Protein AF-A0AA43PIB0-F1 (afdb_monomer_lite)

Sequence (78 aa):
MNFDNINSRLQEIWNTTPANFWLVLIVLVIALLIFFLPVKIASSRGLSGGQIFGVFLATIFGFWFLGLILALVLPRSV

pLDDT: mean 88.04, std 6.73, range [55.44, 94.69]

Secondary structure (DSSP, 8-state):
--HHHHHHHHHHHHHHS-HHHHHHHHHHHHHHHHHHHHHHHHHHTT--HHHHHHHHHHHHHHHHHHHHHHHHHS----

Foldseek 3Di:
DDPVVVVVVVVVCVVPPDPVVVVVVVVVVVVVCVLCVQLVVCVVVVHDPVVSVVSNVVSVVVVVVVVVVCVVPDDDPD

Structure (mmCIF, N/CA/C/O backbone):
data_AF-A0AA43PIB0-F1
#
_entry.id   AF-A0AA43PIB0-F1
#
loop_
_atom_site.group_PDB
_atom_site.id
_atom_site.type_symbol
_atom_site.label_atom_id
_atom_site.label_alt_id
_atom_site.label_comp_id
_atom_site.label_asym_id
_atom_site.label_entity_id
_atom_site.label_seq_id
_atom_site.pdbx_P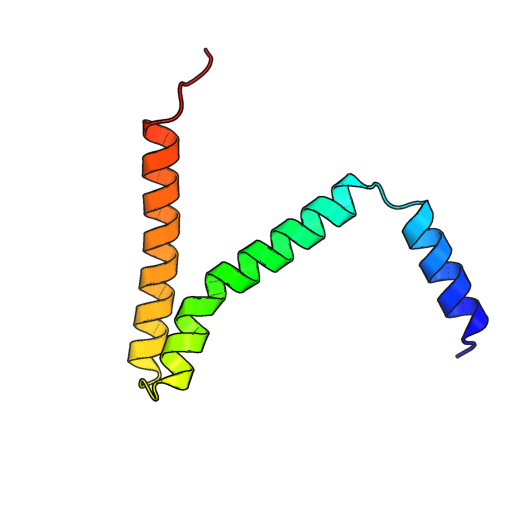DB_ins_code
_atom_site.Cartn_x
_atom_site.Cartn_y
_atom_site.Cartn_z
_atom_site.occupancy
_atom_site.B_iso_or_equiv
_atom_site.auth_seq_id
_atom_site.auth_comp_id
_atom_site.auth_asym_id
_atom_site.auth_atom_id
_atom_site.pdbx_PDB_model_num
ATOM 1 N N . MET A 1 1 ? 20.280 6.311 27.5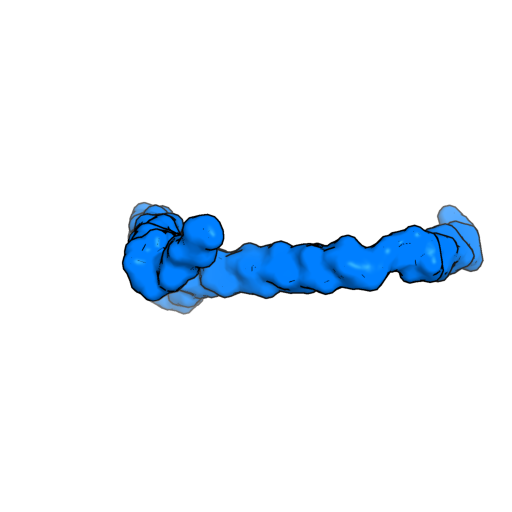72 1.00 58.72 1 MET A N 1
ATOM 2 C CA . MET A 1 1 ? 18.800 6.318 27.539 1.00 58.72 1 MET A CA 1
ATOM 3 C C . MET A 1 1 ? 18.342 5.036 28.217 1.00 58.72 1 MET A C 1
ATOM 5 O O . MET A 1 1 ? 18.832 3.985 27.832 1.00 58.72 1 MET A O 1
ATOM 9 N N . ASN A 1 2 ? 17.559 5.122 29.294 1.00 80.69 2 ASN A N 1
ATOM 10 C CA . ASN A 1 2 ? 17.241 3.962 30.134 1.00 80.69 2 ASN A CA 1
ATOM 11 C C . ASN A 1 2 ? 16.208 3.059 29.434 1.00 80.69 2 ASN A C 1
ATOM 13 O O . ASN A 1 2 ? 15.113 3.530 29.124 1.00 80.69 2 ASN A O 1
ATOM 17 N N . PHE A 1 3 ? 16.556 1.799 29.163 1.00 77.00 3 PHE A N 1
ATOM 18 C CA . PHE A 1 3 ? 15.697 0.851 28.441 1.00 77.00 3 PHE A CA 1
ATOM 19 C C . PHE A 1 3 ? 14.392 0.562 29.192 1.00 77.00 3 PHE A C 1
ATOM 21 O O . PHE A 1 3 ? 13.341 0.462 28.559 1.00 77.00 3 PHE A O 1
ATOM 28 N N . ASP A 1 4 ? 14.425 0.559 30.526 1.00 76.62 4 ASP A N 1
ATOM 29 C CA . ASP A 1 4 ? 13.235 0.347 31.360 1.00 76.62 4 ASP A CA 1
ATOM 30 C C . ASP A 1 4 ? 12.181 1.443 31.159 1.00 76.62 4 ASP A C 1
ATOM 32 O O . ASP A 1 4 ? 10.983 1.174 31.116 1.00 76.62 4 ASP A O 1
ATOM 36 N N . ASN A 1 5 ? 12.632 2.684 30.950 1.00 84.56 5 ASN A N 1
ATOM 37 C CA . ASN A 1 5 ? 11.763 3.837 30.709 1.00 84.56 5 ASN A CA 1
ATOM 38 C C . ASN A 1 5 ? 11.182 3.862 29.284 1.00 84.56 5 ASN A C 1
ATOM 40 O O . ASN A 1 5 ? 10.142 4.470 29.044 1.00 84.56 5 ASN A O 1
ATOM 44 N N . ILE A 1 6 ? 11.853 3.226 28.320 1.00 84.62 6 ILE A N 1
ATOM 45 C CA . ILE A 1 6 ? 11.312 3.051 26.966 1.00 84.62 6 ILE A CA 1
ATOM 46 C C . ILE A 1 6 ? 10.249 1.951 26.989 1.00 84.62 6 ILE A C 1
ATOM 48 O O . ILE A 1 6 ? 9.166 2.133 26.436 1.00 84.62 6 ILE A O 1
ATOM 52 N N . ASN A 1 7 ? 10.534 0.836 27.663 1.00 88.62 7 ASN A N 1
ATOM 53 C CA . ASN A 1 7 ? 9.620 -0.296 27.741 1.00 88.62 7 ASN A CA 1
ATOM 54 C C . ASN A 1 7 ? 8.315 0.059 28.473 1.00 88.62 7 ASN A C 1
ATOM 56 O O . ASN A 1 7 ? 7.235 -0.265 27.983 1.00 88.62 7 ASN A O 1
ATOM 60 N N . SER A 1 8 ? 8.397 0.787 29.593 1.00 86.31 8 SER A N 1
ATOM 61 C CA . SER A 1 8 ? 7.208 1.231 30.334 1.00 86.31 8 SER A CA 1
ATOM 62 C C . SER A 1 8 ? 6.303 2.139 29.495 1.00 86.31 8 SER A C 1
ATOM 64 O O . SER A 1 8 ? 5.092 1.934 29.454 1.00 86.31 8 SER A O 1
ATOM 66 N N . ARG A 1 9 ? 6.886 3.083 28.746 1.00 85.62 9 ARG A N 1
ATOM 67 C CA . ARG A 1 9 ? 6.136 3.974 27.846 1.00 85.62 9 ARG A CA 1
ATOM 68 C C . ARG A 1 9 ? 5.520 3.242 26.659 1.00 85.62 9 ARG A C 1
ATOM 70 O O . ARG A 1 9 ? 4.410 3.568 26.254 1.00 85.62 9 ARG A O 1
ATOM 77 N N . LEU A 1 10 ? 6.210 2.249 26.097 1.00 85.69 10 LEU A N 1
ATOM 78 C CA . LEU A 1 10 ? 5.656 1.427 25.018 1.00 85.69 10 LEU A CA 1
ATOM 79 C C . LEU A 1 10 ? 4.471 0.585 25.501 1.00 85.69 10 LEU A C 1
ATOM 81 O O . LEU A 1 10 ? 3.469 0.492 24.794 1.00 85.69 10 LEU A O 1
ATOM 85 N N . GLN A 1 11 ? 4.554 0.019 26.708 1.00 86.69 11 GLN A N 1
ATOM 86 C CA . GLN A 1 11 ? 3.434 -0.697 27.321 1.00 86.69 11 GLN A CA 1
ATOM 87 C C . GLN A 1 11 ? 2.251 0.227 27.615 1.00 86.69 11 GLN A C 1
ATOM 89 O O . GLN A 1 11 ? 1.106 -0.144 27.364 1.00 86.69 11 GLN A O 1
ATOM 94 N N . GLU A 1 12 ? 2.510 1.441 28.098 1.00 88.88 12 GLU A N 1
ATOM 95 C CA . GLU A 1 12 ? 1.469 2.447 28.307 1.00 88.88 12 GLU A CA 1
ATOM 96 C C . GLU A 1 12 ? 0.756 2.794 26.992 1.00 88.88 12 GLU A C 1
ATOM 98 O O . GLU A 1 12 ? -0.473 2.761 26.937 1.00 88.88 12 GLU A O 1
ATOM 103 N N . ILE A 1 13 ? 1.499 3.029 25.905 1.00 85.69 13 ILE A N 1
ATOM 104 C CA . ILE A 1 13 ? 0.927 3.283 24.571 1.00 85.69 13 ILE A CA 1
ATOM 105 C C . ILE A 1 13 ? 0.111 2.081 24.093 1.00 85.69 13 ILE A C 1
ATOM 107 O O . ILE A 1 13 ? -1.005 2.253 23.610 1.00 85.69 13 ILE A O 1
ATOM 111 N N . TRP A 1 14 ? 0.627 0.863 24.250 1.00 85.38 14 TRP A N 1
ATOM 112 C CA . TRP A 1 14 ? -0.081 -0.352 23.849 1.00 85.38 14 TRP A CA 1
ATOM 113 C C . TRP A 1 14 ? -1.427 -0.512 24.568 1.00 85.38 14 TRP A C 1
ATOM 115 O O . TRP A 1 14 ? -2.428 -0.839 23.934 1.00 85.38 14 TRP A O 1
ATOM 125 N N . ASN A 1 15 ? -1.461 -0.219 25.870 1.00 85.88 15 ASN A N 1
ATOM 126 C CA . ASN A 1 15 ? -2.646 -0.389 26.711 1.00 85.88 15 ASN A CA 1
ATOM 12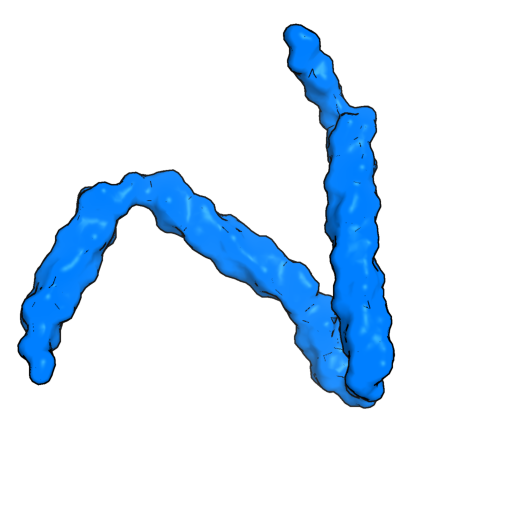7 C C . ASN A 1 15 ? -3.659 0.762 26.590 1.00 85.88 15 ASN A C 1
ATOM 129 O O . ASN A 1 15 ? -4.843 0.559 26.845 1.00 85.88 15 ASN A O 1
ATOM 133 N N . THR A 1 16 ? -3.213 1.967 26.224 1.00 87.25 16 THR A N 1
ATOM 134 C CA . THR A 1 16 ? -4.072 3.162 26.102 1.00 87.25 16 THR A CA 1
ATOM 135 C C . THR A 1 16 ? -4.578 3.403 24.682 1.00 87.25 16 THR A C 1
ATOM 137 O O . THR A 1 16 ? -5.564 4.115 24.487 1.00 87.25 16 THR A O 1
ATOM 140 N N . THR A 1 17 ? -3.935 2.806 23.677 1.00 87.56 17 THR A N 1
ATOM 141 C CA . THR A 1 17 ? -4.312 2.993 22.275 1.00 87.56 17 THR A CA 1
ATOM 142 C C . THR A 1 17 ? -5.507 2.105 21.907 1.00 87.56 17 THR A C 1
ATOM 144 O O . THR A 1 17 ? -5.464 0.895 22.139 1.00 87.56 17 THR A O 1
ATOM 147 N N . PRO A 1 18 ? -6.565 2.652 21.277 1.00 88.31 18 PRO A N 1
ATOM 148 C CA . PRO A 1 18 ? -7.720 1.863 20.860 1.00 88.31 18 PRO A CA 1
ATOM 149 C C . PRO A 1 18 ? -7.342 0.723 19.904 1.00 88.31 18 PRO A C 1
ATOM 151 O O . PRO A 1 18 ? -6.577 0.925 18.963 1.00 88.31 18 PRO A O 1
ATOM 154 N N . ALA A 1 19 ? -7.958 -0.454 20.052 1.00 84.81 19 ALA A N 1
ATOM 155 C CA . ALA A 1 19 ? -7.718 -1.601 19.165 1.00 84.81 19 ALA A CA 1
ATOM 156 C C . ALA A 1 19 ? -7.931 -1.270 17.671 1.00 84.81 19 ALA A C 1
ATOM 158 O O . ALA A 1 19 ? -7.174 -1.719 16.809 1.00 84.81 19 ALA A O 1
ATOM 159 N N . ASN A 1 20 ? -8.914 -0.415 17.369 1.00 86.88 20 ASN A N 1
ATOM 160 C CA . ASN A 1 20 ? -9.207 0.038 16.008 1.00 86.88 20 ASN A CA 1
ATOM 161 C C . ASN A 1 20 ? -8.042 0.810 15.378 1.00 86.88 20 ASN A C 1
ATOM 163 O O . ASN A 1 20 ? -7.854 0.727 14.169 1.00 86.88 20 ASN A O 1
ATOM 167 N N . PHE A 1 21 ? -7.243 1.528 16.170 1.00 88.94 21 PHE A N 1
ATOM 168 C CA . PHE A 1 21 ? -6.062 2.222 15.660 1.00 88.94 21 PHE A CA 1
ATOM 169 C C . PHE A 1 21 ? -5.032 1.225 15.126 1.00 88.94 21 PHE A C 1
ATOM 171 O O . PHE A 1 21 ? -4.543 1.385 14.011 1.00 88.94 21 PHE A O 1
ATOM 178 N N . TRP A 1 22 ? -4.755 0.158 15.879 1.00 88.88 22 TRP A N 1
ATOM 179 C CA . TRP A 1 22 ? -3.829 -0.892 15.452 1.00 88.88 22 TRP A CA 1
ATOM 180 C C . TRP A 1 22 ? -4.333 -1.619 14.209 1.00 88.88 22 TRP A C 1
ATOM 182 O O . TRP A 1 22 ? -3.562 -1.874 13.287 1.00 88.88 22 TRP A O 1
ATOM 192 N N . LEU A 1 23 ? -5.637 -1.897 14.149 1.00 89.00 23 LEU A N 1
ATOM 193 C CA . LEU A 1 23 ? -6.256 -2.504 12.976 1.00 89.00 23 LEU A CA 1
ATOM 194 C C . LEU A 1 23 ? -6.132 -1.596 11.746 1.00 89.00 23 LEU A C 1
ATOM 196 O O . LEU A 1 23 ? -5.705 -2.062 10.693 1.00 89.00 23 LEU A O 1
ATOM 200 N N . VAL A 1 24 ? -6.427 -0.300 11.879 1.00 92.50 24 VAL A N 1
ATOM 201 C CA . VAL A 1 24 ? -6.249 0.683 10.797 1.00 92.50 24 VAL A CA 1
ATOM 202 C C . VAL A 1 24 ? -4.786 0.769 10.369 1.00 92.50 24 VAL A C 1
ATOM 204 O O . VAL A 1 24 ? -4.511 0.801 9.172 1.00 92.50 24 VAL A O 1
ATOM 207 N N . LEU A 1 25 ? -3.843 0.747 11.313 1.00 92.44 25 LEU A N 1
ATOM 208 C CA . LEU A 1 25 ? -2.414 0.763 11.014 1.00 92.44 25 LEU A CA 1
ATOM 209 C C . LEU A 1 25 ? -1.992 -0.477 10.212 1.00 92.44 25 LEU A C 1
ATOM 211 O O . LEU A 1 25 ? -1.290 -0.350 9.211 1.00 92.44 25 LEU A O 1
ATOM 215 N N . ILE A 1 26 ? -2.455 -1.666 10.605 1.00 93.06 26 ILE A N 1
ATOM 216 C CA . ILE A 1 26 ? -2.191 -2.917 9.880 1.00 93.06 26 ILE A CA 1
ATOM 217 C C . ILE A 1 26 ? -2.798 -2.860 8.475 1.00 93.06 26 ILE A C 1
ATOM 219 O O . ILE A 1 26 ? -2.111 -3.165 7.500 1.00 93.06 26 ILE A O 1
ATOM 223 N N . VAL A 1 27 ? -4.057 -2.431 8.355 1.00 94.69 27 VAL A N 1
ATOM 224 C CA . VAL A 1 27 ? -4.739 -2.287 7.059 1.00 94.69 27 VAL A CA 1
ATOM 225 C C . VAL A 1 27 ? -3.996 -1.298 6.161 1.00 94.69 27 VAL A C 1
ATOM 227 O O . VAL A 1 27 ? -3.790 -1.587 4.984 1.00 94.69 27 VAL A O 1
ATOM 230 N N . LEU A 1 28 ? -3.531 -0.173 6.708 1.00 93.25 28 LEU A N 1
ATOM 231 C CA . LEU A 1 28 ? -2.745 0.821 5.978 1.00 93.25 28 LEU A CA 1
ATOM 232 C C . LEU A 1 28 ? -1.430 0.228 5.463 1.00 93.25 28 LEU A C 1
ATOM 234 O O . LEU A 1 28 ? -1.098 0.393 4.290 1.00 93.25 28 LEU A O 1
ATOM 238 N N . VAL A 1 29 ? -0.694 -0.491 6.312 1.00 93.44 29 VAL A N 1
ATOM 239 C CA . VAL A 1 29 ? 0.561 -1.147 5.919 1.00 93.44 29 VAL A CA 1
ATOM 240 C C . VAL A 1 29 ? 0.315 -2.170 4.812 1.00 93.44 29 VAL A C 1
ATOM 242 O O . VAL A 1 29 ? 1.031 -2.168 3.811 1.00 93.44 29 VAL A O 1
ATOM 245 N N . ILE A 1 30 ? -0.718 -3.006 4.939 1.00 94.12 30 ILE A N 1
ATOM 246 C CA . ILE A 1 30 ? -1.085 -3.985 3.907 1.00 94.12 30 ILE A CA 1
ATOM 247 C C . ILE A 1 30 ? -1.451 -3.278 2.597 1.00 94.12 30 ILE A C 1
ATOM 249 O O . ILE A 1 30 ? -0.963 -3.673 1.539 1.00 94.12 30 ILE A O 1
ATOM 253 N N . ALA A 1 31 ? -2.254 -2.214 2.654 1.00 89.19 31 ALA A N 1
ATOM 254 C CA . ALA A 1 31 ? -2.642 -1.447 1.474 1.00 89.19 31 ALA A CA 1
ATOM 255 C C . ALA A 1 31 ? -1.418 -0.868 0.746 1.00 89.19 31 ALA A C 1
ATOM 257 O O . ALA A 1 31 ? -1.310 -1.005 -0.473 1.00 89.19 31 ALA A O 1
ATOM 258 N N . LEU A 1 32 ? -0.457 -0.303 1.487 1.00 90.31 32 LEU A N 1
ATOM 259 C CA . LEU A 1 32 ? 0.804 0.183 0.922 1.00 90.31 32 LEU A CA 1
ATOM 260 C C . LEU A 1 32 ? 1.611 -0.953 0.283 1.00 90.31 32 LEU A C 1
ATOM 262 O O . LEU A 1 32 ? 2.103 -0.803 -0.834 1.00 90.31 32 LEU A O 1
ATOM 266 N N . LEU A 1 33 ? 1.724 -2.105 0.947 1.00 91.19 33 LEU A N 1
ATOM 267 C CA . LEU A 1 33 ? 2.455 -3.252 0.404 1.00 91.19 33 LEU A CA 1
ATOM 268 C C . LEU A 1 33 ? 1.849 -3.747 -0.912 1.00 91.19 33 LEU A C 1
ATOM 270 O O . LEU A 1 33 ? 2.592 -3.967 -1.866 1.00 91.19 33 LEU A O 1
ATOM 274 N N . ILE A 1 34 ? 0.522 -3.882 -0.987 1.00 89.94 34 ILE A N 1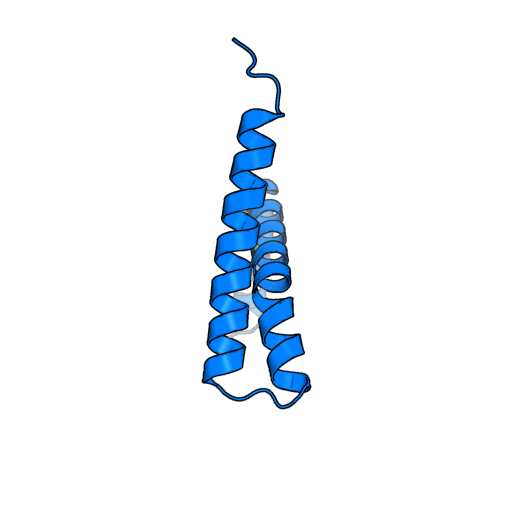
ATOM 275 C CA . ILE A 1 34 ? -0.171 -4.290 -2.217 1.00 89.94 34 ILE A CA 1
ATOM 276 C C . ILE A 1 34 ? 0.037 -3.237 -3.311 1.00 89.94 34 ILE A C 1
ATOM 278 O O . ILE A 1 34 ? 0.320 -3.590 -4.454 1.00 89.94 34 ILE A O 1
ATOM 282 N N . PHE A 1 35 ? -0.046 -1.953 -2.964 1.00 87.94 35 PHE A N 1
ATOM 283 C CA . PHE A 1 35 ? 0.121 -0.856 -3.913 1.00 87.94 35 PHE A CA 1
ATOM 284 C C . PHE A 1 35 ? 1.532 -0.791 -4.518 1.00 87.94 35 PHE A C 1
ATOM 286 O O . PHE A 1 35 ? 1.685 -0.573 -5.718 1.00 87.94 35 PHE A O 1
ATOM 293 N N . PHE A 1 36 ? 2.576 -1.035 -3.724 1.00 89.69 36 PHE A N 1
ATOM 294 C CA . PHE A 1 36 ? 3.963 -1.024 -4.205 1.00 89.69 36 PHE A CA 1
ATOM 295 C C . PHE A 1 36 ? 4.448 -2.376 -4.750 1.00 89.69 36 PHE A C 1
ATOM 297 O O . PHE A 1 36 ? 5.528 -2.448 -5.346 1.00 89.69 36 PHE A O 1
ATOM 304 N N . LEU A 1 37 ? 3.673 -3.453 -4.597 1.00 92.12 37 LEU A N 1
ATOM 305 C CA . LEU A 1 37 ? 4.049 -4.784 -5.074 1.00 92.12 37 LEU A CA 1
ATOM 306 C C . LEU A 1 37 ? 4.319 -4.830 -6.594 1.00 92.12 37 LEU A C 1
ATOM 308 O O . LEU A 1 37 ? 5.367 -5.359 -6.976 1.00 92.12 37 LEU A O 1
ATOM 312 N N . PRO A 1 38 ? 3.483 -4.242 -7.475 1.00 89.44 38 PRO A N 1
ATOM 313 C CA . PRO A 1 38 ? 3.747 -4.222 -8.914 1.00 89.44 38 PRO A CA 1
ATOM 314 C C . PRO A 1 38 ? 5.037 -3.475 -9.267 1.00 89.44 38 PRO A C 1
ATOM 316 O O . PRO A 1 38 ? 5.801 -3.931 -10.115 1.00 89.44 38 PRO A O 1
ATOM 319 N N . VAL A 1 39 ? 5.324 -2.371 -8.569 1.00 90.81 39 VAL A N 1
ATOM 320 C CA . VAL A 1 39 ? 6.560 -1.586 -8.732 1.00 90.81 39 VAL A CA 1
ATOM 321 C C . VAL A 1 39 ? 7.783 -2.424 -8.361 1.00 90.81 39 VAL A C 1
ATOM 323 O O . VAL A 1 39 ? 8.771 -2.446 -9.097 1.00 90.81 39 VAL A O 1
ATOM 326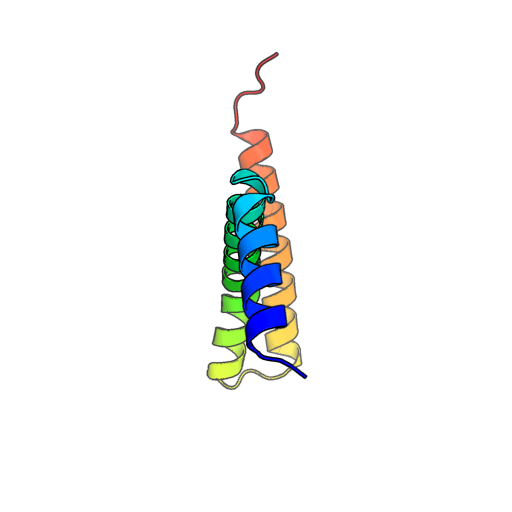 N N . LYS A 1 40 ? 7.709 -3.172 -7.254 1.00 90.31 40 LYS A N 1
ATOM 327 C CA . LYS A 1 40 ? 8.782 -4.080 -6.828 1.00 90.31 40 LYS A CA 1
ATOM 328 C C . LYS A 1 40 ? 9.018 -5.201 -7.845 1.00 90.31 40 LYS A C 1
ATOM 330 O O . LYS A 1 40 ? 10.170 -5.505 -8.144 1.00 90.31 40 LYS A O 1
ATOM 335 N N . ILE A 1 41 ? 7.950 -5.783 -8.395 1.00 91.75 41 ILE A N 1
ATOM 336 C CA . ILE A 1 41 ? 8.032 -6.829 -9.430 1.00 91.75 41 ILE A CA 1
ATOM 337 C C . ILE A 1 41 ? 8.622 -6.275 -10.733 1.00 91.75 41 ILE A C 1
ATOM 339 O O . ILE A 1 41 ? 9.420 -6.944 -11.385 1.00 91.75 41 ILE A O 1
ATOM 343 N N . ALA A 1 42 ? 8.250 -5.056 -11.125 1.00 91.25 42 ALA A N 1
ATOM 344 C CA . ALA A 1 42 ? 8.824 -4.394 -12.292 1.00 91.25 42 ALA A CA 1
ATOM 345 C C . ALA A 1 42 ? 10.330 -4.152 -12.105 1.00 91.25 42 ALA A C 1
ATOM 347 O O . ALA A 1 42 ? 11.126 -4.481 -12.982 1.00 91.25 42 ALA A O 1
ATOM 348 N N . SER A 1 43 ? 10.723 -3.657 -10.931 1.00 90.25 43 SER A N 1
ATOM 349 C CA . SER A 1 43 ? 12.128 -3.432 -10.583 1.00 90.25 43 SER A CA 1
ATOM 350 C C . SER A 1 43 ? 12.953 -4.727 -10.607 1.00 90.25 43 SER A C 1
ATOM 352 O O . SER A 1 43 ? 14.014 -4.771 -11.227 1.00 90.25 43 SER A O 1
ATOM 354 N N . SER A 1 44 ? 12.443 -5.828 -10.038 1.00 93.12 44 SER A N 1
ATOM 355 C CA . SER A 1 44 ? 13.168 -7.111 -10.017 1.00 93.12 44 SER A CA 1
ATOM 356 C C . SER A 1 44 ? 13.325 -7.771 -11.389 1.00 93.12 44 SER A C 1
ATOM 358 O O . SER A 1 44 ? 14.177 -8.640 -11.559 1.00 93.12 44 SER A O 1
ATOM 360 N N . ARG A 1 45 ? 12.527 -7.357 -12.376 1.00 92.31 45 ARG A N 1
ATOM 361 C CA . ARG A 1 45 ? 12.601 -7.825 -13.767 1.00 92.31 45 ARG A CA 1
ATOM 362 C C . ARG A 1 45 ? 13.544 -6.988 -14.640 1.00 92.31 45 ARG A C 1
ATOM 364 O O . ARG A 1 45 ? 13.609 -7.226 -15.841 1.00 92.31 45 ARG A O 1
ATOM 371 N N . GLY A 1 46 ? 14.262 -6.023 -14.058 1.00 90.88 46 GLY A N 1
ATOM 372 C CA . GLY A 1 46 ? 15.234 -5.198 -14.779 1.00 90.88 46 GLY A CA 1
ATOM 373 C C . GLY A 1 46 ? 14.603 -4.169 -15.721 1.00 90.88 46 GLY A C 1
ATOM 374 O O . GLY A 1 46 ? 15.245 -3.747 -16.680 1.00 90.88 46 GLY 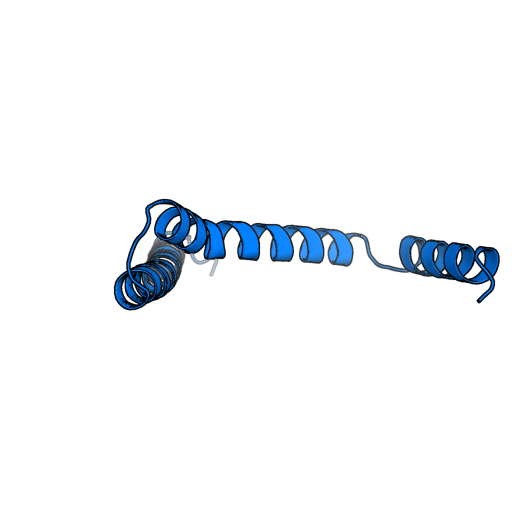A O 1
ATOM 375 N N . LEU A 1 47 ? 13.345 -3.779 -15.480 1.00 91.94 47 LEU A N 1
ATOM 376 C CA . LEU A 1 47 ? 12.679 -2.740 -16.267 1.00 91.94 47 LEU A CA 1
ATOM 377 C C . LEU A 1 47 ? 13.378 -1.387 -16.073 1.00 91.94 47 LEU A C 1
ATOM 379 O O . LEU A 1 47 ? 13.865 -1.065 -14.989 1.00 91.94 47 LEU A O 1
ATOM 383 N N . SER A 1 48 ? 13.384 -0.566 -17.123 1.00 93.44 48 SER A N 1
ATOM 384 C CA . SER A 1 48 ? 13.915 0.795 -17.044 1.00 93.44 48 SER A CA 1
ATOM 385 C C . SER A 1 48 ? 13.047 1.680 -16.141 1.00 93.44 48 SER A C 1
ATOM 387 O O . SER A 1 48 ? 11.856 1.426 -15.948 1.00 93.44 48 SER A O 1
ATOM 389 N N . GLY A 1 49 ? 13.618 2.768 -15.612 1.00 88.69 49 GLY A N 1
ATOM 390 C CA . GLY A 1 49 ? 12.901 3.686 -14.717 1.00 88.69 49 GLY A CA 1
ATOM 391 C C . GLY A 1 49 ? 11.592 4.229 -15.309 1.00 88.69 49 GLY A C 1
ATOM 392 O O . GLY A 1 49 ? 10.590 4.313 -14.603 1.00 88.69 49 GLY A O 1
ATOM 393 N N . GLY A 1 50 ? 11.559 4.503 -16.619 1.00 92.12 50 GLY A N 1
ATOM 394 C CA . GLY A 1 50 ? 10.339 4.928 -17.315 1.00 92.12 50 GLY A CA 1
ATOM 395 C C . GLY A 1 50 ? 9.258 3.842 -17.361 1.00 92.12 50 GLY A C 1
ATOM 396 O O . GLY A 1 50 ? 8.077 4.136 -17.194 1.00 92.12 50 GLY A O 1
ATOM 397 N N . GLN A 1 51 ? 9.645 2.572 -17.511 1.00 92.50 51 GLN A N 1
ATOM 398 C CA . GLN A 1 51 ? 8.707 1.446 -17.476 1.00 92.50 51 GLN A CA 1
ATOM 399 C C . GLN A 1 51 ? 8.181 1.196 -16.058 1.00 92.50 51 GLN A C 1
ATOM 401 O O . GLN A 1 51 ? 6.990 0.955 -15.883 1.00 92.50 51 GLN A O 1
ATOM 406 N N . ILE A 1 52 ? 9.041 1.306 -15.041 1.00 92.19 52 ILE A N 1
ATOM 407 C CA . ILE A 1 52 ? 8.637 1.210 -13.630 1.00 92.19 52 ILE A CA 1
ATOM 408 C C . ILE A 1 52 ? 7.639 2.324 -13.287 1.00 92.19 52 ILE A C 1
ATOM 410 O O . ILE A 1 52 ? 6.615 2.063 -12.655 1.00 92.19 52 ILE A O 1
ATOM 414 N N . PHE A 1 53 ? 7.889 3.548 -13.757 1.00 90.56 53 PHE A N 1
ATOM 415 C CA . PHE A 1 53 ? 6.957 4.664 -13.607 1.00 90.56 53 PHE A CA 1
ATOM 416 C C . PHE A 1 53 ? 5.621 4.404 -14.321 1.00 90.56 53 PHE A C 1
ATOM 418 O O . PHE A 1 53 ? 4.558 4.660 -13.758 1.00 90.56 53 PHE A O 1
ATOM 425 N N . GLY A 1 54 ? 5.654 3.808 -15.516 1.00 92.06 54 GLY A N 1
ATOM 426 C CA . GLY A 1 54 ? 4.449 3.352 -16.212 1.00 92.06 54 GLY A CA 1
ATOM 427 C C . GLY A 1 54 ? 3.647 2.320 -15.410 1.00 92.06 54 GLY A C 1
ATOM 428 O O . GLY A 1 54 ? 2.429 2.441 -15.303 1.00 92.06 54 GLY A O 1
ATOM 429 N N . VAL A 1 55 ? 4.317 1.347 -14.781 1.00 92.56 55 VAL A N 1
ATOM 430 C CA . VAL A 1 55 ? 3.676 0.352 -13.899 1.00 92.56 55 VAL A CA 1
ATOM 431 C C . VAL A 1 55 ? 3.060 1.013 -12.665 1.00 92.56 55 VAL A C 1
ATOM 433 O O . VAL A 1 55 ? 1.957 0.645 -12.259 1.00 92.56 55 VAL A O 1
ATOM 436 N N . PHE A 1 56 ? 3.727 2.013 -12.090 1.00 90.50 56 PHE A N 1
ATOM 437 C CA . PHE A 1 56 ? 3.190 2.792 -10.975 1.00 90.50 56 PHE A CA 1
ATOM 438 C C . PHE A 1 56 ? 1.902 3.532 -11.363 1.00 90.50 56 PHE A C 1
ATOM 440 O O . PHE A 1 56 ? 0.884 3.389 -10.685 1.00 90.50 56 PHE A O 1
ATOM 447 N N . LEU A 1 57 ? 1.910 4.247 -12.493 1.00 93.12 57 LEU A N 1
ATOM 448 C CA . LEU A 1 57 ? 0.717 4.921 -13.012 1.00 93.12 57 LEU A CA 1
ATOM 449 C C . LEU A 1 57 ? -0.412 3.927 -13.305 1.00 93.12 57 LEU A C 1
ATOM 451 O O . LEU A 1 57 ? -1.544 4.147 -12.878 1.00 93.12 57 LEU A O 1
ATOM 455 N N . ALA A 1 58 ? -0.112 2.809 -13.971 1.00 92.56 58 ALA A N 1
ATOM 456 C CA . ALA A 1 58 ? -1.097 1.768 -14.258 1.00 92.56 58 ALA A CA 1
ATOM 457 C C . ALA A 1 58 ? -1.719 1.190 -12.977 1.00 92.56 58 ALA A C 1
ATOM 459 O O . ALA A 1 58 ? -2.921 0.934 -12.933 1.00 92.56 58 ALA A O 1
ATOM 460 N N . THR A 1 59 ? -0.923 1.043 -11.916 1.00 91.44 59 THR A N 1
ATOM 461 C CA . THR A 1 59 ? -1.402 0.589 -10.606 1.00 91.44 59 THR A CA 1
ATOM 462 C C . THR A 1 59 ? -2.379 1.600 -9.995 1.00 91.44 59 THR A C 1
ATOM 464 O O . THR A 1 59 ? -3.459 1.203 -9.562 1.00 91.44 59 THR A O 1
ATOM 467 N N . ILE A 1 60 ? -2.070 2.904 -10.038 1.00 90.94 60 ILE A N 1
ATOM 468 C CA . ILE A 1 60 ? -2.981 3.974 -9.583 1.00 90.94 60 ILE A CA 1
ATOM 469 C C . ILE A 1 60 ? -4.312 3.924 -10.338 1.00 90.94 60 ILE A C 1
ATOM 471 O O . ILE A 1 60 ? -5.376 3.892 -9.716 1.00 90.94 60 ILE A O 1
ATOM 475 N N . PHE A 1 61 ? -4.263 3.887 -11.672 1.00 92.94 61 PHE A N 1
ATOM 476 C CA . PHE A 1 61 ? -5.472 3.833 -12.494 1.00 92.94 61 PHE A CA 1
ATOM 477 C C . PHE A 1 61 ? -6.276 2.551 -12.258 1.00 92.94 61 PHE A C 1
ATOM 479 O O . PHE A 1 61 ? -7.503 2.609 -12.214 1.00 92.94 61 PHE A O 1
ATOM 486 N N . GLY A 1 62 ? -5.608 1.413 -12.046 1.00 91.19 62 GLY A N 1
ATOM 487 C CA . GLY A 1 62 ? -6.255 0.145 -11.714 1.00 91.19 62 GLY A CA 1
ATOM 488 C C . GLY A 1 62 ? -7.045 0.212 -10.406 1.00 91.19 62 GLY A C 1
ATOM 489 O O . GLY A 1 62 ? -8.203 -0.200 -10.374 1.00 91.19 62 GLY A O 1
ATOM 490 N N . PHE A 1 63 ? -6.468 0.792 -9.348 1.00 90.00 63 PHE A N 1
ATOM 491 C CA . PHE A 1 63 ? -7.180 0.990 -8.080 1.00 90.00 63 PHE A CA 1
ATOM 492 C C . PHE A 1 63 ? -8.335 1.983 -8.202 1.00 90.00 63 PHE A C 1
ATOM 494 O O . PHE A 1 63 ? -9.412 1.732 -7.661 1.00 90.00 63 PHE A O 1
ATOM 501 N N . TRP A 1 64 ? -8.143 3.081 -8.934 1.00 90.38 64 TRP A N 1
ATOM 502 C CA . TRP A 1 64 ? -9.212 4.046 -9.190 1.00 90.38 64 TRP A CA 1
ATOM 503 C C . TRP A 1 64 ? -10.386 3.403 -9.941 1.00 90.38 64 TRP A C 1
ATOM 505 O O . TRP A 1 64 ? -11.539 3.551 -9.536 1.00 90.38 64 TRP A O 1
ATOM 515 N N . PHE A 1 65 ? -10.094 2.626 -10.986 1.00 92.94 65 PHE A N 1
ATOM 516 C CA . PHE A 1 65 ? -11.109 1.933 -11.773 1.00 92.94 65 PHE A CA 1
ATOM 517 C C . PHE A 1 65 ? -11.819 0.837 -10.969 1.00 92.94 65 PHE A C 1
ATOM 519 O O . PHE A 1 65 ? -13.040 0.721 -11.037 1.00 92.94 65 PHE A O 1
ATOM 526 N N . LEU A 1 66 ? -11.086 0.081 -10.145 1.00 90.12 66 LEU A N 1
ATOM 527 C CA . LEU A 1 66 ? -11.676 -0.885 -9.215 1.00 90.12 66 LEU A CA 1
ATOM 528 C C . LEU A 1 66 ? -12.627 -0.196 -8.226 1.00 90.12 66 LEU A C 1
ATOM 530 O O . LEU A 1 66 ? -13.733 -0.683 -8.002 1.00 90.12 66 LEU A O 1
ATOM 534 N N . GLY A 1 67 ? -12.229 0.956 -7.679 1.00 88.81 67 GLY A N 1
ATOM 535 C CA . GLY A 1 67 ? -13.083 1.776 -6.819 1.00 88.81 67 GLY A CA 1
ATOM 536 C C . GLY A 1 67 ? -14.352 2.251 -7.532 1.00 88.81 67 GLY A C 1
ATOM 537 O O . GLY A 1 67 ? -15.435 2.193 -6.953 1.00 88.81 67 GLY A O 1
ATOM 538 N N . LEU A 1 68 ? -14.242 2.644 -8.804 1.00 92.56 68 LEU A N 1
ATOM 539 C CA . LEU A 1 68 ? -15.385 3.029 -9.634 1.00 92.56 68 LEU A CA 1
ATOM 540 C C . LEU A 1 68 ? -16.343 1.854 -9.877 1.00 92.56 68 LEU A C 1
ATOM 542 O O . LEU A 1 68 ? -17.550 2.023 -9.722 1.00 92.56 68 LEU A O 1
ATOM 546 N N . ILE A 1 69 ? -15.828 0.658 -10.185 1.00 91.38 69 ILE A N 1
ATOM 547 C CA . ILE A 1 69 ? -16.653 -0.555 -10.313 1.00 91.38 69 ILE A CA 1
ATOM 548 C C . ILE A 1 69 ? -17.379 -0.842 -8.999 1.00 91.38 69 ILE A C 1
ATOM 550 O O . ILE A 1 69 ? -18.594 -1.033 -8.998 1.00 91.38 69 ILE A O 1
ATOM 554 N N . LEU A 1 70 ? -16.661 -0.839 -7.874 1.00 89.56 70 LEU A N 1
ATOM 555 C CA . LEU A 1 70 ? -17.256 -1.087 -6.561 1.00 89.56 70 LEU A CA 1
ATOM 556 C C . LEU A 1 70 ? -18.360 -0.064 -6.248 1.00 89.56 70 LEU A C 1
ATOM 558 O O . LEU A 1 70 ? -19.445 -0.452 -5.831 1.00 89.56 70 LEU A O 1
ATOM 562 N N . ALA A 1 71 ? -18.143 1.220 -6.531 1.00 87.31 71 ALA A N 1
ATOM 563 C CA . ALA A 1 71 ? -19.140 2.271 -6.310 1.00 87.31 71 ALA A CA 1
ATOM 564 C C . ALA A 1 71 ? -20.396 2.159 -7.201 1.00 87.31 71 ALA A C 1
ATOM 566 O O . ALA A 1 71 ? -21.442 2.729 -6.869 1.00 87.31 71 ALA A O 1
ATOM 567 N N . LEU A 1 72 ? -20.292 1.474 -8.343 1.00 88.25 72 LEU A N 1
ATOM 568 C CA . LEU A 1 72 ? -21.413 1.207 -9.249 1.00 88.25 72 LEU A CA 1
ATOM 569 C C . LEU A 1 72 ? -22.163 -0.079 -8.892 1.00 88.25 72 LEU A C 1
ATOM 571 O O . LEU A 1 72 ? -23.375 -0.139 -9.080 1.00 88.25 72 LEU A O 1
ATOM 575 N N . VAL A 1 73 ? -21.452 -1.099 -8.407 1.00 87.88 73 VAL A N 1
ATOM 576 C CA . VAL A 1 73 ? -22.012 -2.431 -8.130 1.00 87.88 73 VAL A CA 1
ATOM 577 C C . VAL A 1 73 ? -22.548 -2.548 -6.701 1.00 87.88 73 VAL A C 1
ATOM 579 O O . VAL A 1 73 ? -23.473 -3.326 -6.469 1.00 87.88 73 VAL A O 1
ATOM 582 N N . LEU A 1 74 ? -22.010 -1.792 -5.735 1.00 82.75 74 LEU A N 1
ATOM 583 C CA . LEU A 1 74 ? -22.532 -1.835 -4.371 1.00 82.75 74 LEU A CA 1
ATOM 584 C C . LEU A 1 74 ? -23.944 -1.223 -4.308 1.00 82.75 74 LEU A C 1
ATOM 586 O O . LEU A 1 74 ? -24.137 -0.087 -4.756 1.00 82.75 74 LEU A O 1
ATOM 590 N N . PRO A 1 75 ? -24.924 -1.931 -3.710 1.00 77.56 75 PRO A N 1
ATOM 591 C CA . PRO A 1 75 ? -26.242 -1.371 -3.460 1.00 77.56 75 PRO A CA 1
ATOM 592 C C . PRO A 1 75 ? -26.096 -0.105 -2.621 1.00 77.56 75 PRO A C 1
ATOM 594 O O . PRO A 1 75 ? -25.500 -0.126 -1.543 1.00 77.56 75 PRO A O 1
ATOM 597 N N . ARG A 1 76 ? -26.647 1.005 -3.106 1.00 76.44 76 ARG A N 1
ATOM 598 C CA . ARG A 1 76 ? -26.765 2.216 -2.296 1.00 76.44 76 ARG A CA 1
ATOM 599 C C . ARG A 1 76 ? -27.936 1.991 -1.348 1.00 76.44 76 ARG A C 1
ATOM 601 O O . ARG A 1 76 ? -29.079 1.995 -1.795 1.00 76.44 76 ARG A O 1
ATOM 608 N N . SER A 1 77 ? -27.658 1.722 -0.074 1.00 70.62 77 SER A N 1
ATOM 609 C CA . SER A 1 77 ? -28.687 1.777 0.966 1.00 70.62 77 SER A CA 1
ATOM 610 C C . SER A 1 77 ? -29.178 3.223 1.043 1.00 70.62 77 SER A C 1
ATOM 612 O O . SER A 1 77 ? -28.407 4.099 1.438 1.00 70.62 77 SER A O 1
ATOM 614 N N . VAL A 1 78 ? -30.397 3.455 0.552 1.00 55.44 78 VAL A N 1
ATOM 615 C CA . VAL A 1 78 ? -31.106 4.743 0.612 1.00 55.44 78 VAL A CA 1
ATOM 616 C C . VAL A 1 78 ? -31.539 5.019 2.044 1.00 55.44 78 VAL A C 1
ATOM 618 O O . VAL A 1 78 ? -31.975 4.047 2.702 1.00 55.44 78 VAL A O 1
#

Organism: NCBI:txid1363

Radius of gyration: 19.87 Å; chains: 1; bounding box: 50×14×49 Å